Protein AF-C9J8S9-F1 (afdb_monomer_lite)

GO terms:
  GO:0005739 mitochondrion (C, IDA)

Structure (mmCIF, N/CA/C/O backbone):
data_AF-C9J8S9-F1
#
_entry.id   AF-C9J8S9-F1
#
loop_
_atom_site.group_PDB
_atom_site.id
_atom_site.type_symbol
_atom_site.label_atom_id
_atom_site.label_alt_id
_atom_site.label_comp_id
_atom_site.label_asym_id
_atom_site.label_entity_id
_atom_site.label_seq_id
_atom_site.pdbx_PDB_ins_code
_atom_site.Cartn_x
_atom_site.Cartn_y
_atom_site.Cartn_z
_atom_site.occupancy
_atom_site.B_iso_or_equiv
_atom_site.auth_seq_id
_atom_site.auth_comp_id
_atom_site.auth_asym_id
_atom_site.auth_atom_id
_atom_site.pdbx_PDB_model_num
ATOM 1 N N . MET A 1 1 ? -7.519 7.594 44.716 1.00 74.56 1 MET A N 1
ATOM 2 C CA . MET A 1 1 ? -8.861 7.657 44.095 1.00 74.56 1 MET A CA 1
ATOM 3 C C . MET A 1 1 ? -9.004 8.862 43.164 1.00 74.56 1 MET A C 1
ATOM 5 O O . MET A 1 1 ? -9.071 8.655 41.964 1.00 74.56 1 MET A O 1
ATOM 9 N N . LEU A 1 2 ? -8.927 10.108 43.653 1.00 85.75 2 LEU A N 1
ATOM 10 C CA . LEU A 1 2 ? -9.109 11.318 42.823 1.00 85.75 2 LEU A CA 1
ATOM 11 C C . LEU A 1 2 ? -8.097 11.469 41.668 1.00 85.75 2 LEU A C 1
ATOM 13 O O . LEU A 1 2 ? -8.478 11.796 40.553 1.00 85.75 2 LEU A O 1
ATOM 17 N N . LYS A 1 3 ? -6.813 11.163 41.905 1.00 83.50 3 LYS A N 1
ATOM 18 C CA . LYS A 1 3 ? -5.771 11.208 40.858 1.00 83.50 3 LYS A CA 1
ATOM 19 C C . LYS A 1 3 ? -6.027 10.232 39.707 1.00 83.50 3 LYS A C 1
ATOM 21 O O . LYS A 1 3 ? -5.769 10.569 38.560 1.00 83.50 3 LYS A O 1
ATOM 26 N N . ALA A 1 4 ? -6.546 9.045 40.024 1.00 86.69 4 ALA A N 1
ATOM 27 C CA . ALA A 1 4 ? -6.908 8.058 39.014 1.00 86.69 4 ALA A CA 1
ATOM 28 C C . ALA A 1 4 ? -8.073 8.575 38.160 1.00 86.69 4 ALA A C 1
ATOM 30 O O . ALA A 1 4 ? -8.008 8.480 36.943 1.00 86.69 4 ALA A O 1
ATOM 31 N N . LEU A 1 5 ? -9.060 9.221 38.794 1.00 89.88 5 LEU A N 1
ATOM 32 C CA . LEU A 1 5 ? -10.195 9.844 38.112 1.00 89.88 5 LEU A CA 1
ATOM 33 C C . LEU A 1 5 ? -9.751 10.954 37.139 1.00 89.88 5 LEU A C 1
ATOM 35 O O . LEU A 1 5 ? -10.219 11.025 36.005 1.00 89.88 5 LEU A O 1
ATOM 39 N N . PHE A 1 6 ? -8.807 11.799 37.564 1.00 89.75 6 PHE A N 1
ATOM 40 C CA . PHE A 1 6 ? -8.229 12.837 36.706 1.00 89.75 6 PHE A CA 1
ATOM 41 C C . PHE A 1 6 ? -7.475 12.251 35.512 1.00 89.75 6 PHE A C 1
ATOM 43 O O . PHE A 1 6 ? -7.662 12.724 34.394 1.00 89.75 6 PHE A O 1
ATOM 50 N N . LEU A 1 7 ? -6.665 11.209 35.729 1.00 87.44 7 LEU A N 1
ATOM 51 C CA . LEU A 1 7 ? -5.968 10.532 34.635 1.00 87.44 7 LEU A CA 1
ATOM 52 C C . LEU A 1 7 ? -6.955 9.947 33.622 1.00 87.44 7 LEU A C 1
ATOM 54 O O . LEU A 1 7 ? -6.783 10.157 32.427 1.00 87.44 7 LEU A O 1
ATOM 58 N N . THR A 1 8 ? -8.004 9.269 34.092 1.00 88.19 8 THR A N 1
ATOM 59 C CA . THR A 1 8 ? -9.004 8.658 33.206 1.00 88.19 8 THR A CA 1
ATOM 60 C C . THR A 1 8 ? -9.765 9.696 32.383 1.00 88.19 8 THR A C 1
ATOM 62 O O . THR A 1 8 ? -10.023 9.485 31.200 1.00 88.19 8 THR A O 1
ATOM 65 N N . MET A 1 9 ? -10.085 10.849 32.974 1.00 87.94 9 MET A N 1
ATOM 66 C CA . MET A 1 9 ? -10.742 11.942 32.253 1.00 87.94 9 MET A CA 1
ATOM 67 C C . MET A 1 9 ? -9.821 12.557 31.197 1.00 87.94 9 MET A C 1
ATOM 69 O O . MET A 1 9 ? -10.263 12.843 30.087 1.00 87.94 9 MET A O 1
ATOM 73 N N . LEU A 1 10 ? -8.533 12.714 31.512 1.00 87.62 10 LEU A N 1
ATOM 74 C CA . LEU A 1 10 ? -7.549 13.238 30.570 1.00 87.62 10 LEU A CA 1
ATOM 75 C C . LEU A 1 10 ? -7.365 12.302 29.368 1.00 87.62 10 LEU A C 1
ATOM 77 O O . LEU A 1 10 ? -7.346 12.766 28.234 1.00 87.62 10 LEU A O 1
ATOM 81 N N . THR A 1 11 ? -7.282 10.988 29.592 1.00 85.62 11 THR A N 1
ATOM 82 C CA . THR A 1 11 ? -7.145 10.014 28.498 1.00 85.62 11 THR A CA 1
ATOM 83 C C . THR A 1 11 ? -8.363 9.993 27.581 1.00 85.62 11 THR A C 1
ATOM 85 O O . THR A 1 11 ? -8.203 9.902 26.370 1.00 85.62 11 THR A O 1
ATOM 88 N N . LEU A 1 12 ? -9.570 10.126 28.141 1.00 84.62 12 LEU A N 1
ATOM 89 C CA . LEU A 1 12 ? -10.810 10.193 27.362 1.00 84.62 12 LEU A CA 1
ATOM 90 C C . LEU A 1 12 ? -10.884 11.474 26.521 1.00 84.62 12 LEU A C 1
ATOM 92 O O . LEU A 1 12 ? -11.347 11.430 25.389 1.00 84.62 12 LEU A O 1
ATOM 96 N N . ALA A 1 13 ? -10.394 12.598 27.050 1.00 84.00 13 ALA A N 1
ATOM 97 C CA . ALA A 1 13 ? -10.354 13.870 26.329 1.00 84.00 13 ALA A CA 1
ATOM 98 C C . ALA A 1 13 ? -9.302 13.901 25.205 1.00 84.00 13 ALA A C 1
ATOM 100 O O . ALA A 1 13 ? -9.461 14.636 24.234 1.00 84.00 13 ALA A O 1
ATOM 101 N N . LEU A 1 14 ? -8.219 13.130 25.345 1.00 82.25 14 LEU A N 1
ATOM 102 C CA . LEU A 1 14 ? -7.135 13.052 24.361 1.00 82.25 14 LEU A CA 1
ATOM 103 C C . LEU A 1 14 ? -7.339 11.956 23.311 1.00 82.25 14 LEU A C 1
ATOM 105 O O . LEU A 1 14 ? -6.599 11.924 22.327 1.00 82.25 14 LEU A O 1
ATOM 109 N N . VAL A 1 15 ? -8.318 11.066 23.494 1.00 82.94 15 VAL A N 1
ATOM 110 C CA . VAL A 1 15 ? -8.644 10.067 22.479 1.00 82.94 15 VAL A CA 1
ATOM 111 C C . VAL A 1 15 ? -9.270 10.801 21.290 1.00 82.94 15 VAL A C 1
ATOM 113 O O . VAL A 1 15 ? -10.389 11.307 21.345 1.00 82.94 15 VAL A O 1
ATOM 116 N N . LYS A 1 16 ? -8.510 10.942 20.203 1.00 75.69 16 LYS A N 1
ATOM 117 C CA . LYS A 1 16 ? -9.089 11.369 18.931 1.00 75.69 16 LYS A CA 1
ATOM 118 C C . LYS A 1 16 ? -9.916 10.216 18.377 1.00 75.69 16 LYS A C 1
ATOM 120 O O . LYS A 1 16 ? -9.463 9.075 18.395 1.00 75.69 16 LYS A O 1
ATOM 125 N N . SER A 1 17 ? -11.107 10.527 17.866 1.00 74.00 17 SER A N 1
ATOM 126 C CA . SER A 1 17 ? -11.835 9.604 16.996 1.00 74.00 17 SER A CA 1
ATOM 127 C C . SER A 1 17 ? -10.927 9.312 15.810 1.00 74.00 17 SER A C 1
ATOM 129 O O . SER A 1 17 ? -10.547 10.237 15.091 1.00 74.00 17 SER A O 1
ATOM 131 N N . GLN A 1 18 ? -10.511 8.059 15.659 1.00 68.56 18 GLN A N 1
ATOM 132 C CA . GLN A 1 18 ? -9.853 7.619 14.441 1.00 68.56 18 GLN A CA 1
ATOM 133 C C . GLN A 1 18 ? -10.913 7.762 13.347 1.00 68.56 18 GLN A C 1
ATOM 135 O O . GLN A 1 18 ? -11.993 7.178 13.466 1.00 68.56 18 GLN A O 1
ATOM 140 N N . ASP A 1 19 ? -10.671 8.656 12.385 1.00 68.62 19 ASP A N 1
ATOM 141 C CA . ASP A 1 19 ? -11.562 8.802 11.239 1.00 68.62 19 ASP A CA 1
ATOM 142 C C . ASP A 1 19 ? -11.685 7.422 10.594 1.00 68.62 19 ASP A C 1
ATOM 144 O O . ASP A 1 19 ? -10.702 6.675 10.545 1.00 68.62 19 ASP A O 1
ATOM 148 N N . THR A 1 20 ? -12.907 7.034 10.236 1.00 62.72 20 THR A N 1
ATOM 149 C CA . THR A 1 20 ? -13.119 5.710 9.651 1.00 62.72 20 THR A CA 1
ATOM 150 C C . THR A 1 20 ? -12.435 5.766 8.302 1.00 62.72 20 THR A C 1
ATOM 152 O O . THR A 1 20 ? -12.941 6.440 7.411 1.00 62.72 20 THR A O 1
ATOM 155 N N . GLU A 1 21 ? -11.258 5.142 8.203 1.00 65.12 21 GLU A N 1
ATOM 156 C CA . GLU A 1 21 ? -10.530 4.976 6.950 1.00 65.12 21 GLU A CA 1
ATOM 157 C C . GLU A 1 21 ? -11.563 4.563 5.910 1.00 65.12 21 GLU A C 1
ATOM 159 O O . GLU A 1 21 ? -12.262 3.559 6.105 1.00 65.12 21 GLU A O 1
ATOM 164 N N . GLU A 1 22 ? -11.773 5.431 4.912 1.00 63.69 22 GLU A N 1
ATOM 165 C CA . GLU A 1 22 ? -12.748 5.183 3.860 1.00 63.69 22 GLU A CA 1
ATOM 166 C C . GLU A 1 22 ? -12.517 3.757 3.400 1.00 63.69 22 GLU A C 1
ATOM 168 O O . GLU A 1 22 ? -11.370 3.373 3.179 1.00 63.69 22 GLU A O 1
ATOM 173 N N . THR A 1 23 ? -13.573 2.942 3.365 1.00 56.38 23 THR A N 1
ATOM 174 C CA . THR A 1 23 ? -13.441 1.537 2.998 1.00 56.38 23 THR A CA 1
ATOM 175 C C . THR A 1 23 ? -12.794 1.488 1.625 1.00 56.38 23 THR A C 1
ATOM 177 O O . THR A 1 23 ? -13.481 1.674 0.619 1.00 56.38 23 THR A O 1
ATOM 180 N N . ILE A 1 24 ? -11.480 1.264 1.586 1.00 58.69 24 ILE A N 1
ATOM 181 C CA . ILE A 1 24 ? -10.754 0.983 0.366 1.00 58.69 24 ILE A CA 1
ATOM 182 C C . ILE A 1 24 ? -11.398 -0.312 -0.087 1.00 58.69 24 ILE A C 1
ATOM 184 O O . ILE A 1 24 ? -11.193 -1.369 0.510 1.00 58.69 24 ILE A O 1
ATOM 188 N N . THR A 1 25 ? -12.304 -0.229 -1.062 1.00 60.56 25 THR A N 1
ATOM 189 C CA . THR A 1 25 ? -12.784 -1.416 -1.758 1.00 60.56 25 THR A CA 1
ATOM 190 C C . THR A 1 25 ? -11.525 -2.169 -2.143 1.00 60.56 25 THR A C 1
ATOM 192 O O . THR A 1 25 ? -10.760 -1.643 -2.945 1.00 60.56 25 THR A O 1
ATOM 195 N N . TYR A 1 26 ? -11.292 -3.341 -1.539 1.00 55.62 26 TYR A N 1
ATOM 196 C CA . TYR A 1 26 ? -10.060 -4.150 -1.610 1.00 55.62 26 TYR A CA 1
ATOM 197 C C . TYR A 1 26 ? -9.637 -4.554 -3.043 1.00 55.62 26 TYR A C 1
ATOM 199 O O . TYR A 1 26 ? -8.713 -5.336 -3.233 1.00 55.62 26 TYR A O 1
ATOM 207 N N . THR A 1 27 ? -10.330 -4.036 -4.053 1.00 61.47 27 THR A N 1
ATOM 208 C CA . THR A 1 27 ? -10.043 -4.110 -5.482 1.00 61.47 27 THR A CA 1
ATOM 209 C C . THR A 1 27 ? -9.340 -2.872 -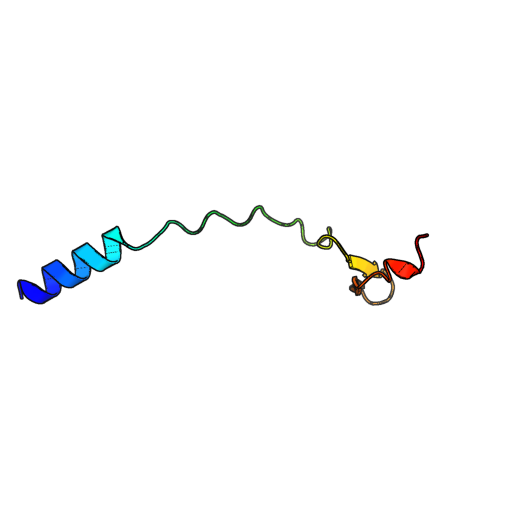6.051 1.00 61.47 27 THR A C 1
ATOM 211 O O . THR A 1 27 ? -8.919 -2.930 -7.201 1.00 61.47 27 THR A O 1
ATOM 214 N N . GLN A 1 28 ? -9.224 -1.759 -5.319 1.00 79.00 28 GLN A N 1
ATOM 215 C CA . GLN A 1 28 ? -8.457 -0.587 -5.757 1.00 79.00 28 GLN A CA 1
ATOM 216 C C . GLN A 1 28 ? -7.133 -0.514 -4.996 1.00 79.00 28 GLN A C 1
ATOM 218 O O . GLN A 1 28 ? -7.116 -0.409 -3.771 1.00 79.00 28 GLN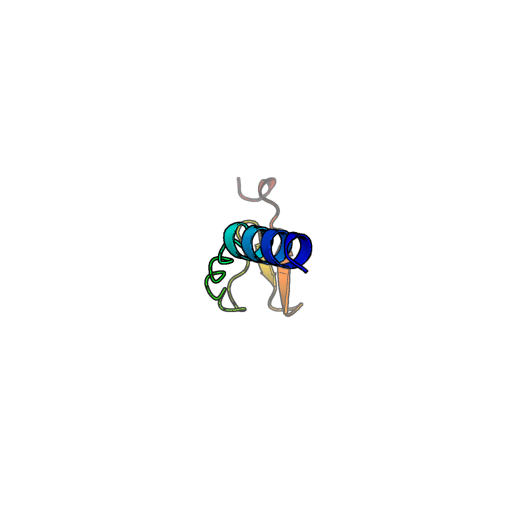 A O 1
ATOM 223 N N . CYS A 1 29 ? -6.031 -0.598 -5.740 1.00 87.00 29 CYS A N 1
ATOM 224 C CA . CYS A 1 29 ? -4.697 -0.341 -5.218 1.00 87.00 29 CYS A CA 1
ATOM 225 C C . CYS A 1 29 ? -4.548 1.147 -4.864 1.00 87.00 29 CYS A C 1
ATOM 227 O O . CYS A 1 29 ? -5.211 1.995 -5.459 1.00 87.00 29 CYS A O 1
ATOM 229 N N . THR A 1 30 ? -3.698 1.456 -3.885 1.00 87.31 30 THR A N 1
ATOM 230 C CA . THR A 1 30 ? -3.333 2.842 -3.561 1.00 87.31 30 THR A CA 1
ATOM 231 C C . THR A 1 30 ? -2.564 3.483 -4.715 1.00 87.31 30 THR A C 1
ATOM 233 O O . THR A 1 30 ? -1.993 2.777 -5.548 1.00 87.31 30 THR A O 1
ATOM 236 N N . ASP A 1 31 ? -2.494 4.813 -4.734 1.00 87.44 31 ASP A N 1
ATOM 237 C CA . ASP A 1 31 ? -1.672 5.553 -5.694 1.00 87.44 31 ASP A CA 1
ATOM 238 C C . ASP A 1 31 ? -0.231 5.007 -5.729 1.00 87.44 31 ASP A C 1
ATOM 240 O O . ASP A 1 31 ? 0.348 4.693 -4.685 1.00 87.44 31 ASP A O 1
ATOM 244 N N . GLY A 1 32 ? 0.328 4.859 -6.934 1.00 89.19 32 GLY A N 1
ATOM 245 C CA . GLY A 1 32 ? 1.642 4.235 -7.157 1.00 89.19 32 GLY A CA 1
ATOM 246 C C . GLY A 1 32 ? 1.615 2.707 -7.305 1.00 89.19 32 GLY A C 1
ATOM 247 O O . GLY A 1 32 ? 2.656 2.092 -7.504 1.00 89.19 32 GLY A O 1
ATOM 248 N N . TYR A 1 33 ? 0.443 2.066 -7.245 1.00 92.00 33 TYR A N 1
ATOM 249 C CA . TYR A 1 33 ? 0.321 0.615 -7.402 1.00 92.00 33 TYR A CA 1
ATOM 250 C C . TYR A 1 33 ? -0.719 0.228 -8.462 1.00 92.00 33 TYR A C 1
ATOM 252 O O . TYR A 1 33 ? -1.810 0.790 -8.529 1.00 92.00 33 TYR A O 1
ATOM 260 N N . GLU A 1 34 ? -0.410 -0.803 -9.250 1.00 90.81 34 GLU A N 1
ATOM 261 C CA . GLU A 1 34 ? -1.313 -1.429 -10.220 1.00 90.81 34 GLU A CA 1
ATOM 262 C C . GLU A 1 34 ? -1.738 -2.830 -9.764 1.00 90.81 34 GLU A C 1
ATOM 264 O O . GLU A 1 34 ? -0.980 -3.558 -9.120 1.00 90.81 34 GLU A O 1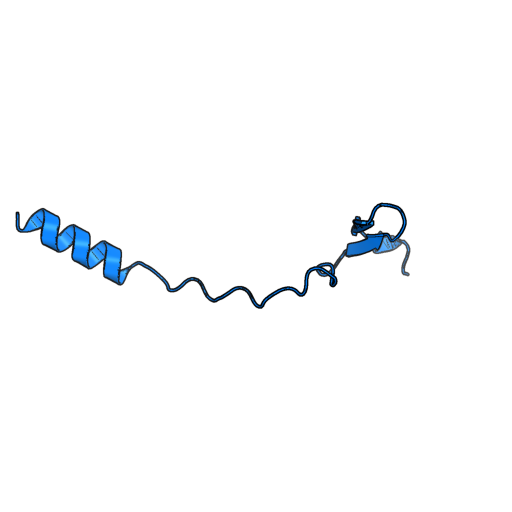
ATOM 269 N N . TRP A 1 35 ? -2.957 -3.247 -10.109 1.00 91.69 35 TRP A N 1
ATOM 270 C CA . TRP A 1 35 ? -3.407 -4.609 -9.826 1.00 91.69 35 TRP A CA 1
ATOM 271 C C . TRP A 1 35 ? -2.741 -5.614 -10.774 1.00 91.69 35 TRP A C 1
ATOM 273 O O . TRP A 1 35 ? -2.956 -5.565 -11.985 1.00 91.69 35 TRP A O 1
ATOM 283 N N . ASP A 1 36 ? -1.990 -6.570 -10.224 1.00 92.25 36 ASP A N 1
ATOM 284 C CA . ASP A 1 36 ? -1.442 -7.712 -10.957 1.00 92.25 36 ASP A CA 1
ATOM 285 C C . ASP A 1 36 ? -2.448 -8.884 -10.920 1.00 92.25 36 ASP A C 1
ATOM 287 O O . ASP A 1 36 ? -2.580 -9.551 -9.885 1.00 92.25 36 ASP A O 1
ATOM 291 N N . PRO A 1 37 ? -3.147 -9.200 -12.032 1.00 89.56 37 PRO A N 1
ATOM 292 C CA . PRO A 1 37 ? -4.133 -10.278 -12.057 1.00 89.56 37 PRO A CA 1
ATOM 293 C C . PRO A 1 37 ? -3.502 -11.673 -11.972 1.00 89.56 37 PRO A C 1
ATOM 295 O O . PRO A 1 37 ? -4.202 -12.634 -11.656 1.00 89.56 37 PRO A O 1
ATOM 298 N N . VAL A 1 38 ? -2.202 -11.813 -12.247 1.00 94.25 38 VAL A N 1
ATOM 299 C CA . VAL A 1 38 ? -1.489 -13.095 -12.171 1.00 94.25 38 VAL A CA 1
ATOM 300 C C . VAL A 1 38 ? -1.139 -13.405 -10.723 1.00 94.25 38 VAL A C 1
ATOM 302 O O . VAL A 1 38 ? -1.364 -14.519 -10.255 1.00 94.25 38 VAL A O 1
ATOM 305 N N . ARG A 1 39 ? -0.603 -12.415 -10.004 1.00 91.12 39 ARG A N 1
ATOM 306 C CA . ARG A 1 39 ? -0.209 -12.562 -8.595 1.00 91.12 39 ARG A CA 1
ATOM 307 C C . ARG A 1 39 ? -1.335 -12.267 -7.609 1.00 91.12 39 ARG A C 1
ATOM 309 O O . ARG A 1 39 ? -1.175 -12.566 -6.431 1.00 91.12 39 ARG A O 1
ATOM 316 N N . GLN A 1 40 ? -2.457 -11.726 -8.087 1.00 90.00 40 GLN A N 1
ATOM 317 C CA . GLN A 1 40 ? -3.593 -11.299 -7.266 1.00 90.00 40 GLN A CA 1
ATOM 318 C C . GLN A 1 40 ? -3.147 -10.339 -6.151 1.00 90.00 40 GLN A C 1
ATOM 320 O O . GLN A 1 40 ? -3.537 -10.480 -4.993 1.00 90.00 40 GLN A O 1
ATOM 325 N N . GLN A 1 41 ? -2.279 -9.387 -6.502 1.00 91.06 41 GLN A N 1
ATOM 326 C CA . GLN A 1 41 ? -1.726 -8.409 -5.569 1.00 91.06 41 GLN A CA 1
ATOM 327 C C . GLN A 1 41 ? -1.532 -7.053 -6.250 1.00 91.06 41 GLN A C 1
ATOM 329 O O . GLN A 1 41 ? -1.388 -6.976 -7.468 1.00 91.06 41 GLN A O 1
ATOM 334 N N . CYS A 1 42 ? -1.447 -5.995 -5.451 1.00 92.25 42 CYS A N 1
ATOM 335 C CA . CYS A 1 42 ? -0.993 -4.693 -5.923 1.00 92.25 42 CYS A CA 1
ATOM 336 C C . CYS A 1 42 ? 0.530 -4.715 -6.115 1.00 92.25 42 CYS A C 1
ATOM 338 O O . CYS A 1 42 ? 1.276 -5.074 -5.202 1.00 92.25 42 CYS A O 1
ATOM 340 N N . LYS A 1 43 ? 0.987 -4.369 -7.314 1.00 92.56 43 LYS A N 1
ATOM 341 C CA . LYS A 1 43 ? 2.393 -4.264 -7.696 1.00 92.56 43 LYS A CA 1
ATOM 342 C C . LYS A 1 43 ? 2.742 -2.784 -7.845 1.00 92.56 43 LYS A C 1
ATOM 344 O O . LYS A 1 43 ? 1.978 -2.039 -8.443 1.00 92.56 43 LYS A O 1
ATOM 349 N N . ASP A 1 44 ? 3.885 -2.392 -7.304 1.00 94.06 44 ASP A N 1
ATOM 350 C CA . ASP A 1 44 ? 4.462 -1.056 -7.473 1.00 94.06 44 ASP A CA 1
ATOM 351 C C . ASP A 1 44 ? 4.674 -0.761 -8.971 1.00 94.06 44 ASP A C 1
ATOM 353 O O . ASP A 1 44 ? 5.204 -1.615 -9.702 1.00 94.06 44 ASP A O 1
ATOM 357 N N . ILE A 1 45 ? 4.187 0.389 -9.443 1.00 92.44 45 ILE A N 1
ATOM 358 C CA . ILE A 1 45 ? 4.407 0.827 -10.827 1.00 92.44 45 ILE A CA 1
ATOM 359 C C . ILE A 1 45 ? 5.761 1.519 -10.923 1.00 92.44 45 ILE A C 1
ATOM 361 O O . ILE A 1 45 ? 6.159 2.217 -10.002 1.00 92.44 45 ILE A O 1
ATOM 365 N N . ASP A 1 46 ? 6.451 1.364 -12.050 1.00 92.25 46 ASP A N 1
ATOM 366 C CA . ASP A 1 46 ? 7.636 2.176 -12.317 1.00 92.25 46 ASP A CA 1
ATOM 367 C C . ASP A 1 46 ? 7.190 3.498 -12.947 1.00 92.25 46 ASP A C 1
ATOM 369 O O . ASP A 1 46 ? 6.834 3.548 -14.125 1.00 92.25 46 ASP A O 1
ATOM 373 N N . GLU A 1 47 ? 7.168 4.576 -12.165 1.00 91.50 47 GLU A N 1
ATOM 374 C CA . GLU A 1 47 ? 6.738 5.888 -12.648 1.00 91.50 47 GLU A CA 1
ATOM 375 C C . GLU A 1 47 ? 7.679 6.467 -13.713 1.00 91.50 47 GLU A C 1
ATOM 377 O O . GLU A 1 47 ? 7.272 7.343 -14.479 1.00 91.50 47 GLU A O 1
ATOM 382 N N . CYS A 1 48 ? 8.928 5.990 -13.783 1.00 89.50 48 CYS A N 1
ATOM 383 C CA . CYS A 1 48 ? 9.917 6.460 -14.751 1.00 89.50 48 CYS A CA 1
ATOM 384 C C . CYS A 1 48 ? 9.718 5.852 -16.145 1.00 89.50 48 CYS A C 1
ATOM 386 O O . CYS A 1 48 ? 10.164 6.445 -17.128 1.00 89.50 48 CYS A O 1
ATOM 388 N N . ASP A 1 49 ? 9.032 4.713 -16.244 1.00 84.56 49 ASP A N 1
ATOM 389 C CA . ASP A 1 49 ? 8.727 4.048 -17.516 1.00 84.56 49 ASP A CA 1
ATOM 390 C C . ASP A 1 49 ? 7.458 4.606 -18.199 1.00 84.56 49 ASP A C 1
ATOM 392 O O . ASP A 1 49 ? 7.181 4.281 -19.354 1.00 84.56 49 ASP A O 1
ATOM 396 N N . ILE A 1 50 ? 6.686 5.464 -17.515 1.00 71.56 50 ILE A N 1
ATOM 397 C CA . ILE A 1 50 ? 5.389 6.009 -17.977 1.00 71.56 50 ILE A CA 1
ATOM 398 C C . ILE A 1 50 ? 5.554 7.380 -18.696 1.00 71.56 50 ILE A C 1
ATOM 400 O O . ILE A 1 50 ? 4.575 8.092 -18.927 1.00 71.56 50 ILE A O 1
ATOM 404 N N . VAL A 1 51 ? 6.789 7.763 -19.060 1.00 61.94 51 VAL A N 1
ATOM 405 C CA . VAL A 1 51 ? 7.141 9.066 -19.680 1.00 61.94 51 VAL A CA 1
ATOM 406 C C . VAL A 1 51 ? 6.669 9.266 -21.121 1.00 61.94 51 VAL A C 1
ATOM 408 O O . VAL A 1 51 ? 6.716 8.314 -21.932 1.00 61.94 51 VAL A O 1
#

pLDDT: mean 81.71, std 11.55, range [55.62, 94.25]

Foldseek 3Di:
DVVVVVVVVVVVVPDDDPPPPPPPPLPDDDPQWDQDPVVRDTDGDDPVVVD

Organism: Homo sapiens (NCBI:txid9606)

Secondary structure (DSSP, 8-state):
-HHHHHHHHHHHHH-----------TTSPPTTEEEETTTTEEEE--TTTT-

Radius of gyration: 21.66 Å; chains: 1; bounding box: 23×27×64 Å

Sequence (51 aa):
MLKALFLTMLTLALVKSQDTEETITYTQCTD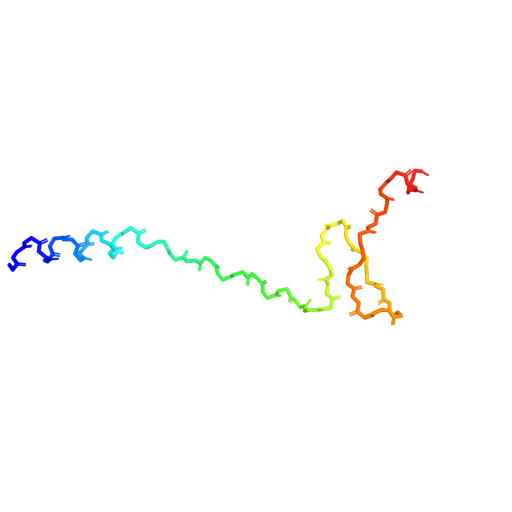GYEWDPVRQQCKDIDECDIV

=== Feature glossary ===
A reading guide for the features in this record.

Start from the sequence.

  · This is the polypeptide sequence — one letter per residue, N-terminus first. Length ranges from a few dozen residues for small domains to over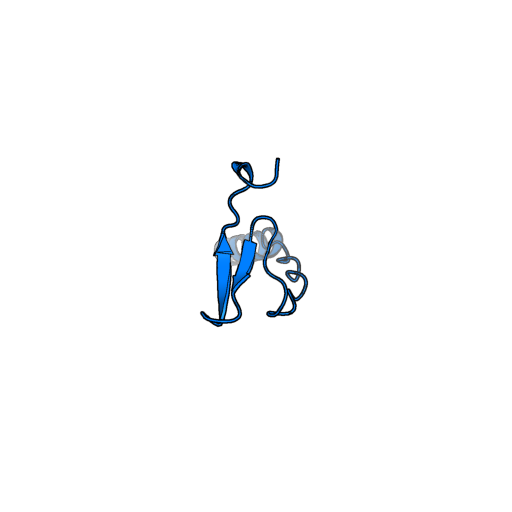 a thousand for large multi-domain proteins.

Fold it, and you get atomic coordinates and the backbone conformation that goes with them.

  · Structure coordinates are 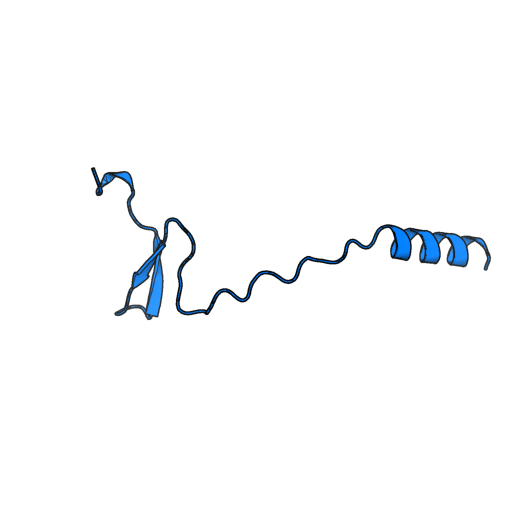given as an mmCIF _atom_site loop: one row per atom with element, residue name, chain id, sequence number, and x/y/z position in Å. Only the four main-chain atoms per residue are included here; side chains are omitted to keep the record compact.

  · Backbone dihedral angles. Every residue except chain termini has a φ (preceding-C → N → Cα → C) and a ψ (N → Cα → C → next-N). They are reported in degrees following the IUPAC sign convention. Secondary structure is essentially a statement about which (φ, ψ) basin each residue occupies.

  · The SS8 string is DSSP's per-residue secondary-structure call. α-helix (H) means an i→i+4 H-bond ladder; β-strand (E) means the residue participates in a β-sheet; 3₁₀ (G) and π (I) are tighter and wider helices; T/S are turns/bends; '-' is loop.

  · SS3 is a coarse helix/strand/coil call (letters a/b/c) made by the P-SEA algorithm from inter-Cα distances and dihedrals. It is less detailed than DSSP but needs only Cα positions.

Summarize the fold with a handful of shape descriptors and a per-residue structural alphabet.

  · Radius of gyration (Rg) is the root-mean-square distance of Cα atoms from their centroid — a single number for overall size and compactness. A globular domain of N residues has Rg ≈ 2.2·N^0.38 Å; an extended or disordered chain has a much larger Rg. The Cα contact count is the number of residue pairs whose Cα atoms are within 8 Å and are more than four positions apart in sequence — a standard proxy for tertiary packing density. The bounding box is the smallest axis-aligned box enclosing all Cα atoms.

  · The Foldseek 3Di string encodes local tertiary geometry as a 20-letter alphabet — one character per residue — derived from the relative positions of nearby Cα atoms. Unlike the amino-acid sequence, 3Di is a direct function of the 3D structure, so two proteins with the same fold have similar 3Di strings even at low sequence identity.

  · Solvent-accessible surface area (SASA) is the area in Å² traced out by the centre of a 1.4 Å probe sphere (a water molecule) rolled over the protein's van der Waals surface (Shrake–Rupley / Lee–Richards construction). Buried residues have near-zero SASA; fully exposed residues can exceed 200 Å². The total SASA scales roughly with the number of surface residues.

Ask how reliable the model is.

  · pLDDT (predicted Local Distance Difference Test) is AlphaFold's per-residue confidence score, ranging from 0 to 100. Values above 90 indicate high confidence (typically well-packed cores); 70–90 is confident; 50–70 low confidence; below 50 usually means the region is disordered or the prediction is unreliable there. AlphaFold stores pLDDT in the mmCIF B-factor column.

  · B-factor (Debye–Waller factor) reflects atomic displacement in the crystal lattice. It is an experimental observable (units Å²), not a prediction; low values mean the atom is pinned down, high values mean it moves or is heterogeneous across the crystal.

  · Predicted Aligned Error (PAE) is an AlphaFold confidence matrix: entry (i, j) is the expected error in the position of residue j, in ångströms, when the prediction is superimposed on the true structure at residue i. Low PAE within a block of residues means that block is internally rigid and well-predicted; high PAE between two blocks means their relative placement is uncertain even if each block individually is confident.

Place it in context: what it resembles, what it is annotated as, and how it looks.

  · Nearest PDB neighbors are the top structural matches found by Foldseek when searching this structure against the entire Protein Data Bank. Each hit reports a TM-score (0 to 1; >0.5 almost always implies the same fold) and an E-value. These are *structural* homologs — they may share no detectable sequence similarity.

  · Functional annotations link the protein to curated databases. InterPro entries identify conserved domains and families by matching the sequence against member-database signatures (Pfam, PROSITE, CDD, …). Gene Ontology (GO) terms describe molecular function, biological process, and cellular component in a controlled vocabulary. CATH places the structure in a hierarchical fold classification (Class/Architecture/Topology/Homologous-superfamily). The organism is the source species.

  · Three diagnostic plots accompany the record. The Cα contact map visualizes the tertiary structure as a 2D adjacency matrix (8 Å cutoff, sequence-local contacts suppressed). The Ramachandran plot shows the distribution of backbone (φ, ψ) torsions, with points in the α and β basins reflecting secondary structure content. The PAE plot shows AlphaFold's inter-residue confidence as a color matrix.

  · Six rendered views show the 3D structure from the faces of a cube — i.e. along ±x, ±y, ±z. Rendering representation is drawn randomly per protein from cartoon (secondary-structure ribbons), sticks (backbone bonds), or molecular surface; coloring is either N→C rainbow (blue at the N-terminus through red at the C-terminus) or one color per chain.